Protein AF-A0A399XCS6-F1 (afdb_monomer_lite)

Radius of gyration: 12.3 Å; chains: 1; bounding box: 28×26×30 Å

pLDDT: mean 92.55, std 5.93, range [55.97, 97.12]

Foldseek 3Di:
DDPDDPVLLVLLVVLCVVVVPDPVCSVVLVVLLVVLVVQCVVVVHDLQDPVSLVVVLVVCVVVVPDPVSSVSSSVSSVSSNVSVVVD

Secondary structure (DSSP, 8-state):
-----HHHHHHHHHHHHHTT--HHHHHHHHHHHHHHHHHHHHTT--TT-HHHHHHHHHHHHHTT--HHHHHHHHHHHHHHHHHHHT-

Sequence (87 aa):
MLNIPAALFTKYSILLSKKSVPVSLHNNYKKWLRYYLDFCHNHCYGYAERESLEHFMVKLHEKHQSPAMQEEAAQAVSLYYEMLRSA

Structure (mmCIF, N/CA/C/O backbone):
data_AF-A0A399XCS6-F1
#
_entry.id   AF-A0A399XCS6-F1
#
loop_
_atom_site.group_PDB
_atom_site.id
_atom_site.type_symbol
_atom_site.label_atom_id
_atom_site.label_alt_id
_atom_site.label_comp_id
_atom_site.label_asym_id
_atom_site.label_entity_id
_atom_site.label_seq_id
_atom_site.pdbx_PDB_ins_code
_atom_site.Cartn_x
_atom_site.Cartn_y
_atom_site.Cartn_z
_atom_site.occupancy
_atom_site.B_iso_or_equiv
_atom_site.auth_seq_id
_atom_site.auth_comp_id
_atom_site.auth_asym_id
_atom_site.auth_atom_id
_atom_site.pdbx_PDB_model_num
ATOM 1 N N . MET A 1 1 ? -7.119 2.672 -14.380 1.00 67.56 1 MET A N 1
ATOM 2 C CA . MET A 1 1 ? -7.237 2.587 -12.912 1.00 67.56 1 MET A CA 1
ATOM 3 C C . MET A 1 1 ? -8.007 1.329 -12.588 1.00 67.56 1 MET A C 1
ATOM 5 O O . MET A 1 1 ? -9.080 1.121 -13.143 1.00 67.56 1 MET A O 1
ATOM 9 N N . LEU A 1 2 ? -7.426 0.487 -11.750 1.00 83.31 2 LEU A N 1
ATOM 10 C CA . LEU A 1 2 ? -8.000 -0.728 -11.219 1.00 83.31 2 LEU A CA 1
ATOM 11 C C . LEU A 1 2 ? -9.275 -0.378 -10.448 1.00 83.31 2 LEU A C 1
ATOM 13 O O . LEU A 1 2 ? -9.2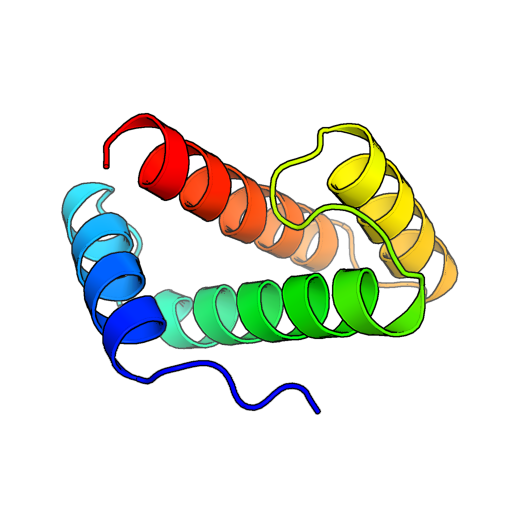80 0.506 -9.585 1.00 83.31 2 LEU A O 1
ATOM 17 N N . ASN A 1 3 ? -10.361 -1.086 -10.746 1.00 86.62 3 ASN A N 1
ATOM 18 C CA . ASN A 1 3 ? -11.587 -0.988 -9.965 1.00 86.62 3 ASN A CA 1
ATOM 19 C C . ASN A 1 3 ? -11.387 -1.715 -8.634 1.00 86.62 3 ASN A C 1
ATOM 21 O O . ASN A 1 3 ? -11.607 -2.918 -8.519 1.00 86.62 3 ASN A O 1
ATOM 25 N N . ILE A 1 4 ? -10.925 -0.974 -7.630 1.00 87.38 4 ILE A N 1
ATOM 26 C CA . ILE A 1 4 ? -10.685 -1.513 -6.293 1.00 87.38 4 ILE A CA 1
ATOM 27 C C . ILE A 1 4 ?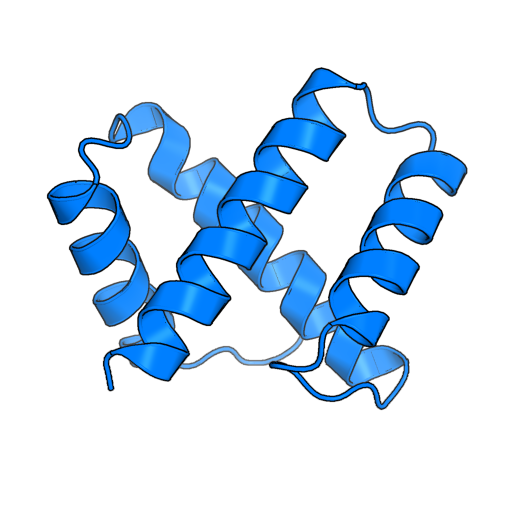 -12.028 -1.655 -5.562 1.00 87.38 4 ILE A C 1
ATOM 29 O O . ILE A 1 4 ? -12.736 -0.653 -5.409 1.00 87.38 4 ILE A O 1
ATOM 33 N N . PRO A 1 5 ? -12.372 -2.854 -5.054 1.00 91.00 5 PRO A N 1
ATOM 34 C CA . PRO A 1 5 ? -13.612 -3.064 -4.318 1.00 91.00 5 PRO A CA 1
ATOM 35 C C . PRO A 1 5 ? -13.723 -2.136 -3.106 1.00 91.00 5 PRO A C 1
ATOM 37 O O . PRO A 1 5 ? -12.790 -2.028 -2.307 1.00 91.00 5 PRO A O 1
ATOM 40 N N . ALA A 1 6 ? -14.894 -1.529 -2.901 1.00 90.62 6 ALA A N 1
ATOM 41 C CA . ALA A 1 6 ? -15.148 -0.679 -1.734 1.00 90.62 6 ALA A CA 1
ATOM 42 C C . ALA A 1 6 ? -14.895 -1.425 -0.412 1.00 90.62 6 ALA A C 1
ATOM 44 O O . ALA A 1 6 ? -14.329 -0.861 0.523 1.00 90.62 6 ALA A O 1
ATOM 45 N N . ALA A 1 7 ? -15.218 -2.723 -0.370 1.00 92.69 7 ALA A N 1
ATOM 46 C CA . ALA A 1 7 ? -14.951 -3.591 0.774 1.00 92.69 7 ALA A CA 1
ATOM 47 C C . ALA A 1 7 ? -13.461 -3.638 1.161 1.00 92.69 7 ALA A C 1
ATOM 49 O O . ALA A 1 7 ? -13.148 -3.717 2.350 1.00 92.69 7 ALA A O 1
ATOM 50 N N . LEU A 1 8 ? -12.545 -3.539 0.187 1.00 93.06 8 LEU A N 1
ATOM 51 C CA . LEU A 1 8 ? -11.110 -3.476 0.459 1.00 93.06 8 LEU A CA 1
ATOM 52 C C . LEU A 1 8 ? -10.759 -2.192 1.214 1.00 93.06 8 LEU A C 1
ATOM 54 O O . LEU A 1 8 ? -10.105 -2.249 2.253 1.00 93.06 8 LEU A O 1
ATOM 58 N N . PHE A 1 9 ? -11.239 -1.040 0.738 1.00 93.88 9 PHE A N 1
ATOM 59 C CA . PHE A 1 9 ? -10.987 0.238 1.405 1.00 93.88 9 PHE A CA 1
ATOM 60 C C . PHE A 1 9 ? -11.651 0.334 2.773 1.00 93.88 9 PHE A C 1
ATOM 62 O O . PHE A 1 9 ? -11.079 0.959 3.663 1.00 93.88 9 PHE A O 1
ATOM 69 N N . THR A 1 10 ? -12.813 -0.293 2.966 1.00 94.31 10 THR A N 1
ATOM 70 C CA . THR A 1 10 ? -13.457 -0.378 4.281 1.00 94.31 10 THR A CA 1
ATOM 71 C C . THR A 1 10 ? -12.592 -1.165 5.260 1.00 94.31 10 THR A C 1
ATOM 73 O O . THR A 1 10 ? -12.275 -0.652 6.333 1.00 94.31 10 THR A O 1
ATOM 76 N N . LYS A 1 11 ? -12.141 -2.372 4.884 1.00 94.69 11 LYS A N 1
ATOM 77 C CA . LYS A 1 11 ? -11.238 -3.181 5.722 1.00 94.69 11 LYS A CA 1
ATOM 78 C C . LYS A 1 11 ? -9.940 -2.436 6.030 1.00 94.69 11 LYS A C 1
ATOM 80 O O . LYS A 1 11 ? -9.514 -2.392 7.182 1.00 94.69 11 LYS A O 1
ATOM 85 N N . TYR A 1 12 ? -9.365 -1.789 5.021 1.00 96.06 12 TYR A N 1
ATOM 86 C CA . TYR A 1 12 ? -8.133 -1.030 5.174 1.00 96.06 12 TYR A CA 1
ATOM 87 C C . TYR A 1 12 ? -8.311 0.174 6.108 1.00 96.06 12 TYR A C 1
ATOM 89 O O . TYR A 1 12 ? -7.513 0.359 7.018 1.00 96.06 12 TYR A O 1
ATOM 97 N N . SER A 1 13 ? -9.403 0.937 5.979 1.00 95.00 13 SER A N 1
ATOM 98 C CA . SER A 1 13 ? -9.729 2.030 6.907 1.00 95.00 13 SER A CA 1
ATOM 99 C C . SER A 1 13 ? -9.856 1.566 8.355 1.00 95.00 13 SER A C 1
ATOM 101 O O . SER A 1 13 ? -9.347 2.236 9.249 1.00 95.00 13 SER A O 1
ATOM 103 N N . ILE A 1 14 ? -10.500 0.419 8.590 1.00 94.69 14 ILE A N 1
ATOM 104 C CA . ILE A 1 14 ? -10.608 -0.162 9.934 1.00 94.69 14 ILE A CA 1
ATOM 105 C C . ILE A 1 14 ? -9.213 -0.477 10.486 1.00 94.69 14 ILE A C 1
ATOM 107 O O . ILE A 1 14 ? -8.945 -0.200 11.655 1.00 94.69 14 ILE A O 1
ATOM 111 N N . LEU A 1 15 ? -8.311 -1.019 9.659 1.00 95.75 15 LEU A N 1
ATOM 112 C CA . LEU A 1 15 ? -6.930 -1.265 10.068 1.00 95.75 15 LEU A CA 1
ATOM 113 C C . LEU A 1 15 ? -6.188 0.039 10.396 1.00 95.75 15 LEU A C 1
ATOM 115 O O . LEU A 1 15 ? -5.552 0.104 11.444 1.00 95.75 15 LEU A O 1
ATOM 119 N N . LEU A 1 16 ? -6.308 1.082 9.566 1.00 96.12 16 LEU A N 1
ATOM 120 C CA . LEU A 1 16 ? -5.687 2.388 9.831 1.00 96.12 16 LEU A CA 1
ATOM 121 C C . LEU A 1 16 ? -6.131 2.959 11.185 1.00 96.12 16 LEU A C 1
ATOM 123 O O . LEU A 1 16 ? -5.297 3.413 11.966 1.00 96.12 16 LEU A O 1
ATOM 127 N N . SER A 1 17 ? -7.430 2.876 11.496 1.00 95.19 17 SER A N 1
ATOM 128 C CA . SER A 1 17 ? -7.967 3.277 12.801 1.00 95.19 17 SER A CA 1
ATOM 129 C C . SER A 1 17 ? -7.401 2.436 13.948 1.00 95.19 17 SER A C 1
ATOM 131 O O . SER A 1 17 ? -6.994 2.994 14.962 1.00 95.19 17 SER A O 1
ATOM 133 N N . LYS A 1 18 ? -7.322 1.107 13.792 1.00 94.81 18 LYS A N 1
ATOM 134 C CA . LYS A 1 18 ? -6.729 0.209 14.802 1.00 94.81 18 LYS A CA 1
ATOM 135 C C . LYS A 1 18 ? -5.243 0.482 15.043 1.00 94.81 18 LYS A C 1
ATOM 137 O O . LYS A 1 18 ? -4.750 0.229 16.135 1.00 94.81 18 LYS A O 1
ATOM 142 N N . LYS A 1 19 ? -4.537 0.981 14.029 1.00 93.62 19 LYS A N 1
ATOM 143 C CA . LYS A 1 19 ? -3.115 1.347 14.082 1.00 93.62 19 LYS A CA 1
ATOM 144 C C . LYS A 1 19 ? -2.878 2.790 14.523 1.00 93.62 19 LYS A C 1
ATOM 146 O O . LYS A 1 19 ? -1.747 3.258 14.451 1.00 93.62 19 LYS A O 1
ATOM 151 N N . SER A 1 20 ? -3.923 3.486 14.975 1.00 93.44 20 SER A N 1
ATOM 152 C CA . SER A 1 20 ? -3.859 4.880 15.422 1.00 93.44 20 SER A CA 1
ATOM 153 C C . SER A 1 20 ? -3.306 5.841 14.362 1.00 93.44 20 SER A C 1
ATOM 155 O O . SER A 1 20 ? -2.763 6.892 14.699 1.00 93.44 20 SER A O 1
ATOM 157 N N . VAL A 1 21 ? -3.460 5.513 13.073 1.00 93.81 21 VAL A N 1
ATOM 158 C CA . VAL A 1 21 ? -3.107 6.430 11.984 1.00 93.81 21 VAL A CA 1
ATOM 159 C C . VAL A 1 21 ? -4.092 7.606 12.020 1.00 93.81 21 VAL A C 1
ATOM 161 O O . VAL A 1 21 ? -5.307 7.365 11.998 1.00 93.81 21 VAL A O 1
ATOM 164 N N . PRO A 1 22 ? -3.617 8.866 12.053 1.00 93.56 22 PRO A N 1
ATOM 165 C CA . PRO A 1 22 ? -4.483 10.040 12.056 1.00 93.56 22 PRO A CA 1
ATOM 166 C C . PRO A 1 22 ? -5.480 10.025 10.896 1.00 93.56 22 PRO A C 1
ATOM 168 O O . PRO A 1 22 ? -5.101 9.784 9.751 1.00 93.56 22 PRO A O 1
ATOM 171 N N . VAL A 1 23 ? -6.749 10.341 11.170 1.00 91.50 23 VAL A N 1
ATOM 172 C CA . VAL A 1 23 ? -7.824 10.343 10.155 1.00 91.50 23 VAL A CA 1
ATOM 173 C C . VAL A 1 23 ? -7.498 11.275 8.982 1.00 91.50 23 VAL A C 1
ATOM 175 O O . VAL A 1 23 ? -7.829 10.968 7.838 1.00 91.50 23 VAL A O 1
ATOM 178 N N . SER A 1 24 ? -6.773 12.369 9.240 1.00 92.88 24 SER A N 1
ATOM 179 C CA . SER A 1 24 ? -6.268 13.287 8.212 1.00 92.88 24 SER A CA 1
ATOM 180 C C . SER A 1 24 ? -5.367 12.607 7.173 1.00 92.88 24 SER A C 1
ATOM 182 O O . SER A 1 24 ? -5.371 13.015 6.014 1.00 92.88 24 SER A O 1
ATOM 184 N N . LEU A 1 25 ? -4.648 11.543 7.548 1.00 93.50 25 LEU A N 1
ATOM 185 C CA . LEU A 1 25 ? -3.759 10.783 6.665 1.00 93.50 25 LEU A CA 1
ATOM 186 C C . LEU A 1 25 ? -4.453 9.606 5.968 1.00 93.50 25 LEU A C 1
ATOM 188 O O . LEU A 1 25 ? -3.907 9.051 5.016 1.00 93.50 25 LEU A O 1
ATOM 192 N N . HIS A 1 26 ? -5.671 9.222 6.372 1.00 94.50 26 HIS A N 1
ATOM 193 C CA . HIS A 1 26 ? -6.348 8.048 5.796 1.00 94.50 26 HIS A CA 1
ATOM 194 C C . HIS A 1 26 ? -6.561 8.182 4.289 1.00 94.50 26 HIS A C 1
ATOM 196 O O . HIS A 1 26 ? -6.419 7.206 3.553 1.00 94.50 26 HIS A O 1
ATOM 202 N N . ASN A 1 27 ? -6.880 9.387 3.816 1.00 94.69 27 ASN A N 1
ATOM 203 C CA . ASN A 1 27 ? -7.061 9.642 2.389 1.00 94.69 27 ASN A CA 1
ATOM 204 C C . ASN A 1 27 ? -5.746 9.498 1.612 1.00 94.69 27 ASN A C 1
ATOM 206 O O . ASN A 1 27 ? -5.752 8.926 0.520 1.00 94.69 27 ASN A O 1
ATOM 210 N N . ASN A 1 28 ? -4.627 9.937 2.192 1.00 95.12 28 ASN A N 1
ATOM 211 C CA . ASN A 1 28 ? -3.304 9.771 1.595 1.00 95.12 28 ASN A CA 1
ATOM 212 C C . ASN A 1 28 ? -2.917 8.293 1.516 1.00 95.12 28 ASN A C 1
ATOM 214 O O . ASN A 1 28 ? -2.553 7.802 0.450 1.00 95.12 28 ASN A O 1
ATOM 218 N N . TYR A 1 29 ? -3.100 7.552 2.607 1.00 96.75 29 TYR A N 1
ATOM 219 C CA . TYR A 1 29 ? -2.810 6.119 2.656 1.00 96.75 29 TYR A CA 1
ATOM 220 C C . TYR A 1 29 ? -3.651 5.330 1.645 1.00 96.75 29 TYR A C 1
ATOM 222 O O . TYR A 1 29 ? -3.130 4.491 0.912 1.00 96.75 29 TYR A O 1
ATOM 230 N N . LYS A 1 30 ? -4.949 5.638 1.520 1.00 95.38 30 LYS A N 1
ATOM 231 C CA . LYS A 1 30 ? -5.815 5.033 0.491 1.00 95.38 30 LYS A CA 1
ATOM 232 C C . LYS A 1 30 ? -5.359 5.367 -0.928 1.00 95.38 30 LYS A C 1
ATOM 234 O O . LYS A 1 30 ? -5.457 4.515 -1.810 1.00 95.38 30 LYS A O 1
ATOM 239 N N . LYS A 1 31 ? -4.884 6.593 -1.160 1.00 95.25 31 LYS A N 1
ATOM 240 C CA . LYS A 1 31 ? -4.336 7.017 -2.453 1.00 95.25 31 LYS A CA 1
ATOM 241 C C . LYS A 1 31 ? -3.072 6.227 -2.792 1.00 95.25 31 LYS A C 1
ATOM 243 O O . LYS A 1 31 ? -2.989 5.701 -3.899 1.00 95.25 31 LYS A O 1
ATOM 248 N N . TRP A 1 32 ? -2.145 6.083 -1.847 1.00 97.12 32 TRP A N 1
ATOM 249 C CA . TRP A 1 32 ? -0.941 5.273 -2.037 1.00 97.12 32 TRP A CA 1
ATOM 250 C C . TRP A 1 32 ? -1.255 3.806 -2.278 1.00 97.12 32 TRP A C 1
ATOM 252 O O . TRP A 1 32 ? -0.719 3.224 -3.218 1.00 97.12 32 TRP A O 1
ATOM 262 N N . LEU A 1 33 ? -2.192 3.238 -1.516 1.00 96.69 33 LEU A N 1
ATOM 263 C CA . LEU A 1 33 ? -2.655 1.874 -1.743 1.00 96.69 33 LEU A CA 1
ATOM 264 C C . LEU A 1 33 ? -3.234 1.708 -3.153 1.00 96.69 33 LEU A C 1
ATOM 266 O O . LEU A 1 33 ? -2.898 0.753 -3.845 1.00 96.69 33 LEU A O 1
ATOM 270 N N . ARG A 1 34 ? -4.062 2.652 -3.619 1.00 95.94 34 ARG A N 1
ATOM 271 C CA . ARG A 1 34 ? -4.583 2.617 -4.991 1.00 95.94 34 ARG A CA 1
ATOM 272 C C . ARG A 1 34 ? -3.460 2.634 -6.022 1.00 95.94 34 ARG A C 1
ATOM 274 O O . ARG A 1 34 ? -3.477 1.810 -6.925 1.00 95.94 34 ARG A O 1
ATOM 281 N N . TYR A 1 35 ? -2.488 3.529 -5.868 1.00 95.06 35 TYR A N 1
ATOM 282 C CA . TYR A 1 35 ? -1.358 3.636 -6.792 1.00 95.06 35 TYR A CA 1
ATOM 283 C C . TYR A 1 35 ? -0.489 2.383 -6.812 1.00 95.06 35 TYR A C 1
ATOM 285 O O . TYR A 1 35 ? -0.059 1.968 -7.884 1.00 95.06 35 TYR A O 1
ATOM 293 N N . TYR A 1 36 ? -0.273 1.759 -5.658 1.00 96.50 36 TYR A N 1
ATOM 294 C CA . TYR A 1 36 ? 0.431 0.488 -5.565 1.00 96.50 36 TYR A CA 1
ATOM 295 C C . TYR A 1 36 ? -0.333 -0.643 -6.273 1.00 96.50 36 TYR A C 1
ATOM 297 O O . TYR A 1 36 ? 0.252 -1.389 -7.055 1.00 96.50 36 TYR A O 1
ATOM 305 N N . LEU A 1 37 ? -1.649 -0.752 -6.066 1.00 95.31 37 LEU A N 1
ATOM 306 C CA . LEU A 1 37 ? -2.465 -1.779 -6.723 1.00 95.31 37 LEU A CA 1
ATOM 307 C C . LEU A 1 37 ? -2.566 -1.548 -8.239 1.00 95.31 37 LEU A C 1
ATOM 309 O O . LEU A 1 37 ? -2.477 -2.500 -9.011 1.00 95.31 37 LEU A O 1
ATOM 313 N N . ASP A 1 38 ? -2.687 -0.293 -8.673 1.00 94.81 38 ASP A N 1
ATOM 314 C CA . ASP A 1 38 ? -2.580 0.089 -10.084 1.00 94.81 38 ASP A CA 1
ATOM 315 C C . ASP A 1 38 ? -1.212 -0.305 -10.661 1.00 94.81 38 ASP A C 1
ATOM 317 O O . ASP A 1 38 ? -1.136 -0.872 -11.750 1.00 94.81 38 ASP A O 1
ATOM 321 N N . PHE A 1 39 ? -0.127 -0.038 -9.931 1.00 94.56 39 PHE A N 1
ATOM 322 C CA . PHE A 1 39 ? 1.231 -0.391 -10.338 1.00 94.56 39 PHE A CA 1
ATOM 323 C C . PHE A 1 39 ? 1.396 -1.901 -10.521 1.00 94.56 39 PHE A C 1
ATOM 325 O O . PHE A 1 39 ? 1.850 -2.325 -11.585 1.00 94.56 39 PHE A O 1
ATOM 332 N N . CYS A 1 40 ? 0.969 -2.693 -9.535 1.00 94.62 40 CYS A N 1
ATOM 333 C CA . CYS A 1 40 ? 1.030 -4.152 -9.597 1.00 94.62 40 CYS A CA 1
ATOM 334 C C . CYS A 1 40 ? 0.224 -4.692 -10.778 1.00 94.62 40 CYS A C 1
ATOM 336 O O . CYS A 1 40 ? 0.718 -5.522 -11.534 1.00 94.62 40 CYS A O 1
ATOM 338 N N . HIS A 1 41 ? -0.987 -4.167 -10.987 1.00 93.25 41 HIS A N 1
ATOM 339 C CA . HIS A 1 41 ? -1.836 -4.571 -12.102 1.00 93.25 41 HIS A CA 1
ATOM 340 C C . HIS A 1 41 ? -1.183 -4.290 -13.462 1.00 93.25 41 HIS A C 1
ATOM 342 O O . HIS A 1 41 ? -1.167 -5.161 -14.326 1.00 93.25 41 HIS A O 1
ATOM 348 N N . ASN A 1 42 ? -0.611 -3.096 -13.637 1.00 92.50 42 ASN A N 1
ATOM 349 C CA . ASN A 1 42 ? -0.030 -2.668 -14.911 1.00 92.50 42 ASN A CA 1
ATOM 350 C C . ASN A 1 42 ? 1.266 -3.409 -15.280 1.00 92.50 42 ASN A C 1
ATOM 352 O O . ASN A 1 42 ? 1.613 -3.450 -16.455 1.00 92.50 42 ASN A O 1
ATOM 356 N N . HIS A 1 43 ? 1.985 -3.957 -14.298 1.00 88.75 43 HIS A N 1
ATOM 357 C CA . HIS A 1 43 ? 3.261 -4.656 -14.506 1.00 88.75 43 HIS A CA 1
ATOM 358 C C . HIS A 1 43 ? 3.159 -6.164 -14.224 1.00 88.75 43 HIS A C 1
AT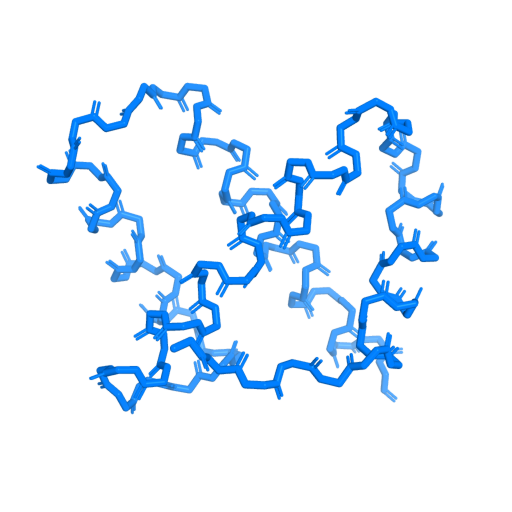OM 360 O O . HIS A 1 43 ? 4.176 -6.847 -14.189 1.00 88.75 43 HIS A O 1
ATOM 366 N N . CYS A 1 44 ? 1.939 -6.681 -14.028 1.00 87.81 44 CYS A N 1
ATOM 367 C CA . CYS A 1 44 ? 1.659 -8.085 -13.714 1.00 87.81 44 CYS A CA 1
ATOM 368 C C . CYS A 1 44 ? 2.395 -8.620 -12.469 1.00 87.81 44 CYS A C 1
ATOM 370 O O . CYS A 1 44 ? 2.697 -9.809 -12.401 1.00 87.81 44 CYS A O 1
ATOM 372 N N . TYR A 1 45 ? 2.649 -7.763 -11.477 1.00 91.25 45 TYR A N 1
ATOM 373 C CA . TYR A 1 45 ? 3.225 -8.175 -10.197 1.00 91.25 45 TYR A CA 1
ATOM 374 C C . TYR A 1 45 ? 2.153 -8.679 -9.225 1.00 91.25 45 TYR A C 1
ATOM 376 O O . TYR A 1 45 ? 1.009 -8.207 -9.243 1.00 91.25 45 TYR A O 1
ATOM 384 N N . GLY A 1 46 ? 2.521 -9.593 -8.321 1.00 90.19 46 GLY A N 1
ATOM 385 C CA . GLY A 1 46 ? 1.616 -10.055 -7.276 1.00 90.19 46 GLY A CA 1
ATOM 386 C C . GLY A 1 46 ? 1.303 -8.949 -6.268 1.00 90.19 46 GLY A C 1
ATOM 387 O O . GLY A 1 46 ? 2.191 -8.281 -5.739 1.00 90.19 46 GLY A O 1
ATOM 388 N N . TYR A 1 47 ? 0.023 -8.767 -5.935 1.00 91.06 47 TYR A N 1
ATOM 389 C CA . TYR A 1 47 ? -0.400 -7.697 -5.023 1.00 91.06 47 TYR A CA 1
ATOM 390 C C . TYR A 1 47 ? 0.181 -7.820 -3.611 1.00 91.06 47 TYR A C 1
ATOM 392 O O . TYR A 1 47 ? 0.228 -6.817 -2.909 1.00 91.06 47 TYR A O 1
ATOM 400 N N . ALA A 1 48 ? 0.639 -9.002 -3.196 1.00 90.31 48 ALA A N 1
ATOM 401 C CA . ALA A 1 48 ? 1.157 -9.283 -1.855 1.00 90.31 48 ALA A CA 1
ATOM 402 C C . ALA A 1 48 ? 2.637 -9.710 -1.844 1.00 90.31 48 ALA A C 1
ATOM 404 O O . ALA A 1 48 ? 3.119 -10.237 -0.842 1.00 90.31 48 ALA A O 1
ATOM 405 N N . GLU A 1 49 ? 3.348 -9.536 -2.958 1.00 89.88 49 GLU A N 1
ATOM 406 C CA . GLU A 1 49 ? 4.743 -9.957 -3.088 1.00 89.88 49 GLU A CA 1
ATOM 407 C C . GLU A 1 49 ? 5.692 -8.856 -2.622 1.00 89.88 49 GLU A C 1
ATOM 409 O O . GLU A 1 49 ? 5.505 -7.679 -2.925 1.00 89.88 49 GLU A O 1
ATOM 414 N N . ARG A 1 50 ? 6.753 -9.246 -1.909 1.00 85.44 50 ARG A N 1
ATOM 415 C CA . ARG A 1 50 ? 7.782 -8.307 -1.442 1.00 85.44 50 ARG A CA 1
ATOM 416 C C . ARG A 1 50 ? 8.439 -7.561 -2.604 1.00 85.44 50 ARG A C 1
ATOM 418 O O . ARG A 1 50 ? 8.667 -6.358 -2.503 1.00 85.44 50 ARG A O 1
ATOM 425 N N . GLU A 1 51 ? 8.704 -8.272 -3.696 1.00 91.38 51 GLU A N 1
ATOM 426 C CA . GLU A 1 51 ? 9.317 -7.707 -4.896 1.00 91.38 51 GLU A CA 1
ATOM 427 C C . GLU A 1 51 ? 8.458 -6.574 -5.469 1.00 91.38 51 GLU A C 1
ATOM 429 O O . GLU A 1 51 ? 8.995 -5.550 -5.883 1.00 91.38 51 GLU A O 1
ATOM 434 N N . SER A 1 52 ? 7.127 -6.677 -5.414 1.00 94.12 52 SER A N 1
ATOM 435 C CA . SER A 1 52 ? 6.214 -5.628 -5.885 1.00 94.12 52 SER A CA 1
ATOM 436 C C . SER A 1 52 ? 6.409 -4.304 -5.155 1.00 94.12 52 SER A C 1
ATOM 438 O O . SER A 1 52 ? 6.385 -3.246 -5.786 1.00 94.12 52 SER A O 1
ATOM 440 N N . LEU A 1 53 ? 6.615 -4.341 -3.832 1.00 94.00 53 LEU A N 1
ATOM 441 C CA . LEU A 1 53 ? 6.910 -3.137 -3.054 1.00 94.00 53 LEU A CA 1
ATOM 442 C C . LEU A 1 53 ? 8.273 -2.562 -3.438 1.00 94.00 53 LEU A C 1
ATOM 444 O O . LEU A 1 53 ? 8.376 -1.357 -3.646 1.00 94.00 53 LEU A O 1
ATOM 448 N N . GLU A 1 54 ? 9.302 -3.397 -3.577 1.00 94.06 54 GLU A N 1
ATOM 449 C CA . GLU A 1 54 ? 10.643 -2.941 -3.962 1.00 94.06 54 GLU A CA 1
ATOM 450 C C . GLU A 1 54 ? 10.614 -2.242 -5.334 1.00 94.06 54 GLU A C 1
ATOM 452 O O . GLU A 1 54 ? 11.065 -1.100 -5.454 1.00 94.06 54 GLU A O 1
ATOM 457 N N . HIS A 1 55 ? 9.965 -2.844 -6.337 1.00 95.56 55 HIS A N 1
ATOM 458 C CA . HIS A 1 55 ? 9.782 -2.229 -7.656 1.00 95.56 55 HIS A CA 1
ATOM 459 C C . HIS A 1 55 ? 8.946 -0.942 -7.595 1.00 95.56 55 HIS A C 1
ATOM 461 O O . HIS A 1 55 ? 9.253 0.039 -8.280 1.00 95.56 55 HIS A O 1
ATOM 467 N N . PHE A 1 56 ? 7.906 -0.904 -6.759 1.00 95.62 56 PHE A N 1
ATOM 468 C CA . PHE A 1 56 ? 7.098 0.298 -6.570 1.00 95.62 56 PHE A CA 1
ATOM 469 C C . PHE A 1 56 ? 7.919 1.443 -5.964 1.00 95.62 56 PHE A C 1
ATOM 471 O O . PHE A 1 56 ? 7.833 2.575 -6.440 1.00 95.62 56 PHE A O 1
ATOM 478 N N . MET A 1 57 ? 8.764 1.159 -4.971 1.00 95.38 57 MET A N 1
ATOM 479 C CA . MET A 1 57 ? 9.631 2.156 -4.339 1.00 95.38 57 MET A CA 1
ATOM 480 C C . MET A 1 57 ? 10.674 2.709 -5.310 1.00 95.38 57 MET A C 1
ATOM 482 O O . MET A 1 57 ? 10.833 3.930 -5.392 1.00 95.38 57 MET A O 1
ATOM 486 N N . VAL A 1 58 ? 11.306 1.845 -6.115 1.00 95.38 58 VAL A N 1
ATOM 487 C CA . VAL A 1 58 ? 12.180 2.274 -7.222 1.00 95.38 58 VAL A CA 1
ATOM 488 C C . VAL A 1 58 ? 11.417 3.220 -8.151 1.00 95.38 58 VAL A C 1
ATOM 490 O O . VAL A 1 58 ? 11.911 4.296 -8.489 1.00 95.38 58 VAL A O 1
ATOM 493 N N . LYS A 1 59 ? 10.159 2.897 -8.481 1.00 94.19 59 LYS A N 1
ATOM 494 C CA . LYS A 1 59 ? 9.338 3.746 -9.350 1.00 94.19 59 LYS A CA 1
ATOM 495 C C . LYS A 1 59 ? 9.006 5.110 -8.748 1.00 94.19 59 LYS A C 1
ATOM 497 O O . LYS A 1 59 ? 8.934 6.100 -9.481 1.00 94.19 59 LYS A O 1
ATOM 502 N N . LEU A 1 60 ? 8.774 5.188 -7.438 1.00 94.81 60 LEU A N 1
ATOM 503 C CA . LEU A 1 60 ? 8.548 6.464 -6.753 1.00 94.81 60 LEU A CA 1
ATOM 504 C C . LEU A 1 60 ? 9.819 7.316 -6.714 1.00 94.81 60 LEU A C 1
ATOM 506 O O . LEU A 1 60 ? 9.729 8.533 -6.896 1.00 94.81 60 LEU A O 1
ATOM 510 N N . HIS A 1 61 ? 10.980 6.681 -6.545 1.00 93.19 61 HIS A N 1
ATOM 511 C CA . HIS A 1 61 ? 12.275 7.348 -6.605 1.00 93.19 61 HIS A CA 1
ATOM 512 C C . HIS A 1 61 ? 12.548 7.942 -7.996 1.00 93.19 61 HIS A C 1
ATOM 514 O O . HIS A 1 61 ? 12.852 9.129 -8.100 1.00 93.19 61 HIS A O 1
ATOM 520 N N . GLU A 1 62 ? 12.332 7.173 -9.071 1.00 94.25 62 GLU A N 1
ATOM 521 C CA . GLU A 1 62 ? 12.445 7.655 -10.462 1.00 94.25 62 GLU A CA 1
ATOM 522 C C . GLU A 1 62 ? 11.509 8.831 -10.769 1.00 94.25 62 GLU A C 1
ATOM 524 O O . GLU A 1 62 ? 11.814 9.691 -11.589 1.00 94.25 62 GLU A O 1
ATOM 529 N N . LYS A 1 63 ? 10.342 8.877 -10.117 1.00 91.19 63 LYS A N 1
ATOM 530 C CA . LYS A 1 63 ? 9.369 9.970 -10.254 1.00 91.19 63 LYS A CA 1
ATOM 531 C C . LYS A 1 63 ? 9.713 11.199 -9.407 1.00 91.19 63 LYS A C 1
ATOM 533 O O . LYS A 1 63 ? 8.890 12.110 -9.339 1.00 91.19 63 LYS A O 1
ATOM 538 N N . HIS A 1 64 ? 10.880 11.221 -8.761 1.00 92.19 64 HIS A N 1
ATOM 539 C CA . HIS A 1 64 ? 11.336 12.291 -7.873 1.00 92.19 64 HIS A CA 1
ATOM 540 C C . HIS A 1 64 ? 10.337 12.622 -6.753 1.00 92.19 64 HIS A C 1
ATOM 542 O O . HIS A 1 64 ? 10.209 13.775 -6.340 1.00 92.19 64 HIS A O 1
ATOM 548 N N . GLN A 1 65 ? 9.611 11.615 -6.251 1.00 91.25 65 GLN A N 1
ATOM 549 C CA . GLN A 1 65 ? 8.777 11.806 -5.065 1.00 91.25 65 GLN A CA 1
ATOM 550 C C . GLN A 1 65 ? 9.656 12.165 -3.868 1.00 91.25 65 GLN A C 1
ATOM 552 O O . GLN A 1 65 ? 10.754 11.622 -3.718 1.00 91.25 65 GLN A O 1
ATOM 557 N N . SER A 1 66 ? 9.177 13.056 -3.000 1.00 94.12 66 SER A N 1
ATOM 558 C CA . SER A 1 66 ? 9.938 13.445 -1.811 1.00 94.12 66 SER A CA 1
ATOM 559 C C . SER A 1 66 ? 10.156 12.244 -0.876 1.00 94.12 66 SER A C 1
ATOM 561 O O . SER A 1 66 ? 9.332 11.324 -0.866 1.00 94.12 66 SER A O 1
ATOM 563 N N . PRO A 1 67 ? 11.218 12.243 -0.048 1.00 93.56 67 PRO A N 1
ATOM 564 C CA . PRO A 1 67 ? 11.454 11.169 0.917 1.00 93.56 67 PRO A CA 1
ATOM 565 C C . PRO A 1 67 ? 10.245 10.902 1.823 1.00 93.56 67 PRO A C 1
ATOM 567 O O . PRO A 1 67 ? 9.877 9.751 2.027 1.00 93.56 67 PRO A O 1
ATOM 570 N N . ALA A 1 68 ? 9.556 11.958 2.268 1.00 93.00 68 ALA A N 1
ATOM 571 C CA . ALA A 1 68 ? 8.347 11.840 3.082 1.00 93.00 68 ALA A CA 1
ATOM 572 C C . ALA A 1 68 ? 7.189 11.147 2.338 1.00 93.00 68 ALA A C 1
ATOM 574 O O . ALA A 1 68 ? 6.466 10.346 2.920 1.00 93.00 68 ALA A O 1
ATOM 575 N N . MET A 1 69 ? 7.018 11.420 1.039 1.00 93.44 69 MET A N 1
ATOM 576 C CA . MET A 1 69 ? 6.002 10.755 0.215 1.00 93.44 69 MET A CA 1
ATOM 577 C C . MET A 1 69 ? 6.345 9.289 -0.050 1.00 93.44 69 MET A C 1
ATOM 579 O O . MET A 1 69 ? 5.452 8.447 -0.058 1.00 93.44 69 MET A O 1
ATOM 583 N N . GLN A 1 70 ? 7.628 8.978 -0.250 1.00 94.44 70 GLN A N 1
ATOM 584 C CA . GLN A 1 70 ? 8.100 7.599 -0.377 1.00 94.44 70 GLN A CA 1
ATOM 585 C C . GLN A 1 70 ? 7.868 6.820 0.922 1.00 94.44 70 GLN A C 1
ATOM 587 O O . GLN A 1 70 ? 7.359 5.703 0.883 1.00 94.44 70 GLN A O 1
ATOM 592 N N . GLU A 1 71 ? 8.167 7.423 2.071 1.00 95.00 71 GLU A N 1
ATOM 593 C CA . GLU A 1 71 ? 7.919 6.819 3.379 1.00 95.00 71 GLU A CA 1
ATOM 594 C C . GLU A 1 71 ? 6.421 6.587 3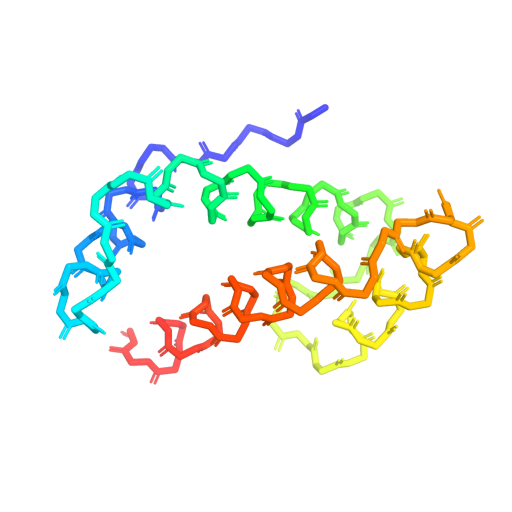.627 1.00 95.00 71 GLU A C 1
ATOM 596 O O . GLU A 1 71 ? 6.027 5.479 3.988 1.00 95.00 71 GLU A O 1
ATOM 601 N N . GLU A 1 72 ? 5.568 7.581 3.351 1.00 95.50 72 GLU A N 1
ATOM 602 C CA . GLU A 1 72 ? 4.111 7.444 3.485 1.00 95.50 72 GLU A CA 1
ATOM 603 C C . GLU A 1 72 ? 3.567 6.327 2.575 1.00 95.50 72 GLU A C 1
ATOM 605 O O . GLU A 1 72 ? 2.730 5.524 2.996 1.00 95.50 72 GLU A O 1
ATOM 610 N N . ALA A 1 73 ? 4.082 6.221 1.346 1.00 96.62 73 ALA A N 1
ATOM 611 C CA . ALA A 1 73 ? 3.722 5.156 0.420 1.00 96.62 73 ALA A CA 1
ATOM 612 C C . ALA A 1 73 ? 4.154 3.772 0.930 1.00 96.62 73 ALA A C 1
ATOM 614 O O . ALA A 1 73 ? 3.352 2.834 0.923 1.00 96.62 73 ALA A O 1
ATOM 615 N N . ALA A 1 74 ? 5.393 3.648 1.413 1.00 96.00 74 ALA A N 1
ATOM 616 C CA . ALA A 1 74 ? 5.924 2.405 1.965 1.00 96.00 74 ALA A CA 1
ATOM 617 C C . ALA A 1 74 ? 5.127 1.944 3.194 1.00 96.00 74 ALA A C 1
ATOM 619 O O . ALA A 1 74 ? 4.778 0.765 3.309 1.00 96.00 74 ALA A O 1
ATOM 620 N N . GLN A 1 75 ? 4.782 2.874 4.089 1.00 96.12 75 GLN A N 1
ATOM 621 C CA . GLN A 1 75 ? 3.946 2.605 5.259 1.00 96.12 75 GLN A CA 1
ATOM 622 C C . GLN A 1 75 ? 2.538 2.160 4.850 1.00 96.12 75 GLN A C 1
ATOM 624 O O . GLN A 1 75 ? 2.027 1.166 5.374 1.00 96.12 75 GLN A O 1
ATOM 629 N N . ALA A 1 76 ? 1.928 2.834 3.871 1.00 96.94 76 ALA A N 1
ATOM 630 C CA . ALA A 1 76 ? 0.607 2.472 3.378 1.00 96.94 76 ALA A CA 1
ATOM 631 C C . ALA A 1 76 ? 0.569 1.036 2.822 1.00 96.94 76 ALA A C 1
ATOM 633 O O . ALA A 1 76 ? -0.320 0.255 3.182 1.00 96.94 76 ALA A O 1
ATOM 634 N N . VAL A 1 77 ? 1.549 0.655 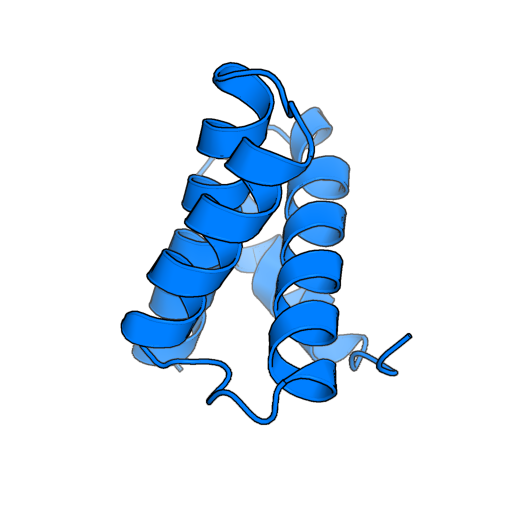1.997 1.00 96.62 77 VAL A N 1
ATOM 635 C CA . VAL A 1 77 ? 1.628 -0.702 1.428 1.00 96.62 77 VAL A CA 1
ATOM 636 C C . VAL A 1 77 ? 1.954 -1.747 2.501 1.00 96.62 77 VAL A C 1
ATOM 638 O O . VAL A 1 77 ? 1.351 -2.819 2.516 1.00 96.62 77 VAL A O 1
ATOM 641 N N . SER A 1 78 ? 2.818 -1.422 3.464 1.00 95.19 78 SER A N 1
ATOM 642 C CA . SER A 1 78 ? 3.148 -2.330 4.572 1.00 95.19 78 SER A CA 1
ATOM 643 C C . SER A 1 78 ? 1.925 -2.669 5.431 1.00 95.19 78 SER A C 1
ATOM 645 O O . SER A 1 78 ? 1.700 -3.835 5.759 1.00 95.19 78 SER A O 1
ATOM 647 N N . LEU A 1 79 ? 1.077 -1.678 5.736 1.00 95.75 79 LEU A N 1
ATOM 648 C CA . LEU A 1 79 ? -0.193 -1.915 6.432 1.00 95.75 79 LEU A CA 1
ATOM 649 C C . LEU A 1 79 ? -1.149 -2.778 5.602 1.00 95.75 79 LEU A C 1
ATOM 651 O O . LEU A 1 79 ? -1.894 -3.584 6.151 1.00 95.75 79 LEU A O 1
ATOM 655 N N . TYR A 1 80 ? -1.128 -2.649 4.276 1.00 96.12 80 TYR A N 1
ATOM 656 C CA . TYR A 1 80 ? -1.926 -3.511 3.411 1.00 96.12 80 TYR A CA 1
ATOM 657 C C . TYR A 1 80 ? -1.457 -4.971 3.477 1.00 96.12 80 TYR A C 1
ATOM 659 O O . TYR A 1 80 ? -2.288 -5.867 3.611 1.00 96.12 80 TYR A O 1
ATOM 667 N N . TYR A 1 81 ? -0.148 -5.227 3.487 1.00 94.50 81 TYR A N 1
ATOM 668 C CA . TYR A 1 81 ? 0.374 -6.583 3.690 1.00 94.50 81 TYR A CA 1
ATOM 669 C C . TYR A 1 81 ? 0.021 -7.145 5.063 1.00 94.50 81 TYR A C 1
ATOM 671 O O . TYR A 1 81 ? -0.339 -8.316 5.175 1.00 94.50 81 TYR A O 1
ATOM 679 N N . GLU A 1 82 ? 0.069 -6.323 6.110 1.00 93.25 82 GLU A N 1
ATOM 680 C CA . GLU A 1 82 ? -0.377 -6.744 7.435 1.00 93.25 82 GLU A CA 1
ATOM 681 C C . GLU A 1 82 ? -1.865 -7.128 7.436 1.00 93.25 82 GLU A C 1
ATOM 683 O O . GLU A 1 82 ? -2.238 -8.157 8.004 1.00 93.25 82 GLU A O 1
ATOM 688 N N . MET A 1 83 ? -2.706 -6.346 6.748 1.00 93.69 83 MET A N 1
ATOM 689 C CA . MET A 1 83 ? -4.127 -6.650 6.570 1.00 93.69 83 MET A CA 1
ATOM 690 C C . MET A 1 83 ? -4.336 -8.012 5.904 1.00 93.69 83 MET A C 1
ATOM 692 O O . MET A 1 83 ? -5.206 -8.761 6.334 1.00 93.69 83 MET A O 1
ATOM 696 N N . LEU A 1 84 ? -3.553 -8.325 4.866 1.00 91.19 84 LEU A N 1
ATOM 697 C CA . LEU A 1 84 ? 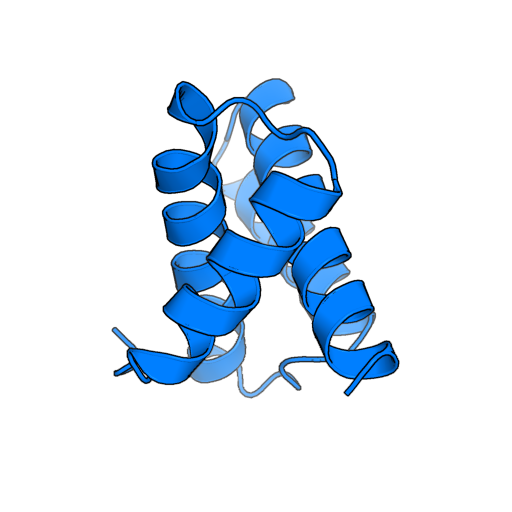-3.640 -9.593 4.139 1.00 91.19 84 LEU A CA 1
ATOM 698 C C . LEU A 1 84 ? -3.158 -10.785 4.969 1.00 91.19 84 LEU A C 1
ATOM 700 O O . LEU A 1 84 ? -3.723 -11.863 4.854 1.00 91.19 84 LEU A O 1
ATOM 704 N N . ARG A 1 85 ? -2.134 -10.601 5.810 1.00 87.81 85 ARG A N 1
ATOM 705 C CA . ARG A 1 85 ? -1.627 -11.654 6.709 1.00 87.81 85 ARG A CA 1
ATOM 706 C C . ARG A 1 85 ? -2.557 -11.949 7.886 1.00 87.81 85 ARG A C 1
ATOM 708 O O . ARG A 1 85 ? -2.422 -12.995 8.508 1.00 87.81 85 ARG A O 1
ATOM 715 N N . SER A 1 86 ? -3.437 -11.006 8.216 1.00 72.62 86 SER A N 1
ATOM 716 C CA . SER A 1 86 ? -4.374 -11.092 9.343 1.00 72.62 86 SER A CA 1
ATOM 717 C C . SER A 1 86 ? -5.799 -11.483 8.922 1.00 72.62 86 SER A C 1
ATOM 719 O O . SER A 1 86 ? -6.703 -11.430 9.757 1.00 72.62 86 SER A O 1
ATOM 721 N N . ALA A 1 87 ? -6.014 -11.794 7.639 1.00 55.97 87 ALA A N 1
ATOM 722 C CA . ALA A 1 87 ? -7.302 -12.154 7.043 1.00 55.97 87 ALA A CA 1
ATOM 723 C C . ALA A 1 87 ? -7.364 -13.652 6.737 1.00 55.97 87 ALA A C 1
ATOM 725 O O . ALA A 1 87 ? -8.469 -14.210 6.913 1.00 55.97 87 ALA A O 1
#